Protein AF-A0A378W395-F1 (afdb_monomer_lite)

Structure (mmCIF, N/CA/C/O backbone):
data_AF-A0A378W395-F1
#
_entry.id   AF-A0A378W395-F1
#
loop_
_atom_site.group_PDB
_atom_site.id
_atom_site.type_symbol
_atom_site.label_atom_id
_atom_site.label_alt_id
_atom_site.label_comp_id
_atom_site.label_asym_id
_atom_site.label_entity_id
_atom_site.label_seq_id
_atom_site.pdbx_PDB_ins_code
_atom_site.Cartn_x
_atom_site.Cartn_y
_atom_site.Cartn_z
_atom_site.occupancy
_atom_site.B_iso_or_equiv
_atom_site.auth_seq_id
_atom_site.auth_comp_id
_atom_site.auth_asym_id
_atom_site.auth_atom_id
_atom_site.pdbx_PDB_model_num
ATOM 1 N N . MET A 1 1 ? -16.856 -12.934 0.258 1.00 87.00 1 MET A N 1
ATOM 2 C CA . MET A 1 1 ? -15.811 -11.964 0.646 1.00 87.00 1 MET A CA 1
ATOM 3 C C . MET A 1 1 ? -14.438 -12.359 0.104 1.00 87.00 1 MET A C 1
ATOM 5 O O . MET A 1 1 ? -13.916 -11.634 -0.730 1.00 87.00 1 MET A O 1
ATOM 9 N N . LEU A 1 2 ? -13.902 -13.532 0.468 1.00 92.75 2 LEU A N 1
ATOM 10 C CA . LEU A 1 2 ? -12.558 -13.990 0.067 1.00 92.75 2 LEU A CA 1
ATOM 11 C C . LEU A 1 2 ? -12.251 -13.873 -1.441 1.00 92.75 2 LEU A C 1
ATOM 13 O O . LEU A 1 2 ? -11.204 -13.360 -1.816 1.00 92.75 2 LEU A O 1
ATOM 17 N N . HIS A 1 3 ? -13.185 -14.265 -2.313 1.00 95.62 3 HIS A N 1
ATOM 18 C CA . HIS A 1 3 ? -12.990 -14.173 -3.765 1.00 95.62 3 HIS A CA 1
ATOM 19 C C . HIS A 1 3 ? -12.837 -12.727 -4.276 1.00 95.62 3 HIS A C 1
ATOM 21 O O . HIS A 1 3 ? -12.148 -12.498 -5.266 1.00 95.62 3 HIS A O 1
ATOM 27 N N . ARG A 1 4 ? -13.477 -11.739 -3.627 1.00 94.94 4 ARG A N 1
ATOM 28 C CA . ARG A 1 4 ? -13.360 -10.317 -4.005 1.00 94.94 4 ARG A CA 1
ATOM 29 C C . ARG A 1 4 ? -11.992 -9.783 -3.602 1.00 94.94 4 ARG A C 1
ATOM 31 O O . ARG A 1 4 ? -11.336 -9.149 -4.418 1.00 94.94 4 ARG A O 1
ATOM 38 N N . LEU A 1 5 ? -11.542 -10.129 -2.395 1.00 94.94 5 LEU A N 1
ATOM 39 C CA . LEU A 1 5 ? -10.203 -9.793 -1.918 1.00 94.94 5 LEU A CA 1
ATOM 40 C C . LEU A 1 5 ? -9.124 -10.385 -2.833 1.00 94.94 5 LEU A C 1
ATOM 42 O O . LEU A 1 5 ? -8.245 -9.666 -3.288 1.00 94.94 5 LEU A O 1
ATOM 46 N N . GLN A 1 6 ? -9.238 -11.667 -3.190 1.00 96.75 6 GLN A N 1
ATOM 47 C CA . GLN A 1 6 ? -8.305 -12.318 -4.115 1.00 96.75 6 GLN A CA 1
ATOM 48 C C . GLN A 1 6 ? -8.245 -11.626 -5.481 1.00 96.75 6 GLN A C 1
ATOM 50 O O . GLN A 1 6 ? -7.165 -11.521 -6.057 1.00 96.75 6 GLN A O 1
ATOM 55 N N . LYS A 1 7 ? -9.384 -11.154 -6.006 1.00 96.81 7 LYS A N 1
ATOM 56 C CA . LYS A 1 7 ? -9.415 -10.388 -7.260 1.00 96.81 7 LYS A CA 1
ATOM 57 C C . LYS A 1 7 ? -8.669 -9.061 -7.125 1.00 96.81 7 LYS A C 1
ATOM 59 O O . LYS A 1 7 ? -7.861 -8.763 -7.995 1.00 96.81 7 LYS A O 1
ATOM 64 N N . VAL A 1 8 ? -8.896 -8.313 -6.043 1.00 96.19 8 VAL A N 1
ATOM 65 C CA . VAL A 1 8 ? -8.196 -7.043 -5.778 1.00 96.19 8 VAL A CA 1
ATOM 66 C C . VAL A 1 8 ? -6.690 -7.264 -5.640 1.00 96.19 8 VAL A C 1
ATOM 68 O O . VAL A 1 8 ? -5.919 -6.604 -6.327 1.00 96.19 8 VAL A O 1
ATOM 71 N N . VAL A 1 9 ? -6.273 -8.251 -4.844 1.00 95.56 9 VAL A N 1
ATOM 72 C CA . VAL A 1 9 ? -4.851 -8.585 -4.657 1.00 95.56 9 VAL A CA 1
ATOM 73 C C . VAL A 1 9 ? -4.190 -8.972 -5.980 1.00 95.56 9 VAL A C 1
ATOM 75 O O . VAL A 1 9 ? -3.127 -8.454 -6.306 1.00 95.56 9 VAL A O 1
ATOM 78 N N . ARG A 1 10 ? -4.819 -9.846 -6.779 1.00 97.12 10 ARG A N 1
ATOM 79 C CA . ARG A 1 10 ? -4.271 -10.242 -8.089 1.00 97.12 10 ARG A CA 1
ATOM 80 C C . ARG A 1 10 ? -4.1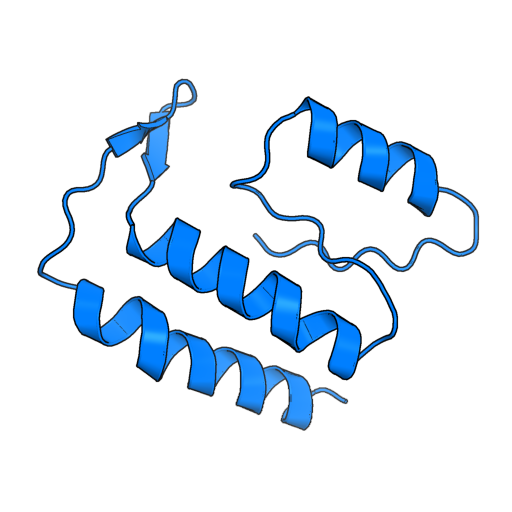83 -9.066 -9.053 1.00 97.12 10 ARG A C 1
ATOM 82 O O . ARG A 1 10 ? -3.195 -8.965 -9.769 1.00 97.12 10 ARG A O 1
ATOM 89 N N . HIS A 1 11 ? -5.197 -8.207 -9.069 1.00 97.19 11 HIS A N 1
ATOM 90 C CA . HIS A 1 11 ? -5.219 -7.036 -9.934 1.00 97.19 11 HIS A CA 1
ATOM 91 C C . HIS A 1 11 ? -4.076 -6.074 -9.596 1.00 97.19 11 HIS A C 1
ATOM 93 O O . HIS A 1 11 ? -3.274 -5.774 -10.471 1.00 97.19 11 HIS A O 1
ATOM 99 N N . ILE A 1 12 ? -3.939 -5.687 -8.326 1.00 96.38 12 ILE A N 1
ATOM 100 C CA . ILE A 1 12 ? -2.889 -4.760 -7.878 1.00 96.38 12 ILE A CA 1
ATOM 101 C C . ILE A 1 12 ? -1.496 -5.360 -8.088 1.00 96.38 12 ILE A C 1
ATOM 103 O O . ILE A 1 12 ? -0.588 -4.674 -8.547 1.00 96.38 12 ILE A O 1
ATOM 107 N N . ALA A 1 13 ? -1.318 -6.662 -7.844 1.00 94.31 13 ALA A N 1
ATOM 108 C CA . ALA A 1 13 ? -0.053 -7.322 -8.152 1.00 94.31 13 ALA A CA 1
ATOM 109 C C . ALA A 1 13 ? 0.296 -7.226 -9.648 1.00 94.31 13 ALA A C 1
ATOM 111 O O . ALA A 1 13 ? 1.445 -6.974 -10.003 1.00 94.31 13 ALA A O 1
ATOM 112 N N . GLN A 1 14 ? -0.690 -7.396 -10.532 1.00 96.19 14 GLN A N 1
ATOM 113 C CA . GLN A 1 14 ? -0.492 -7.307 -11.979 1.00 96.19 14 GLN A CA 1
ATOM 114 C C . GLN A 1 14 ? -0.223 -5.878 -12.465 1.00 96.19 14 GLN A C 1
ATOM 116 O O . GLN A 1 14 ? 0.580 -5.716 -13.381 1.00 96.19 14 GLN A O 1
ATOM 121 N N . THR A 1 15 ? -0.873 -4.862 -11.891 1.00 95.12 15 THR A N 1
ATOM 122 C CA . THR A 1 15 ? -0.763 -3.471 -12.367 1.00 95.12 15 THR A CA 1
ATOM 123 C C . THR A 1 15 ? 0.363 -2.691 -11.703 1.00 95.12 15 THR A C 1
ATOM 125 O O . THR A 1 15 ? 1.010 -1.890 -12.371 1.00 95.12 15 THR A O 1
ATOM 128 N N . GLU A 1 16 ? 0.643 -2.943 -10.423 1.00 93.75 16 GLU A N 1
ATOM 129 C CA . GLU A 1 16 ? 1.611 -2.150 -9.659 1.00 93.75 16 GLU A CA 1
ATOM 130 C C . GLU A 1 16 ? 2.953 -2.854 -9.490 1.00 93.75 16 GLU A C 1
ATOM 132 O O . GLU A 1 16 ? 3.999 -2.232 -9.689 1.00 93.75 16 GLU A O 1
ATOM 137 N N . ILE A 1 17 ? 2.929 -4.156 -9.182 1.00 90.38 17 ILE A N 1
ATOM 138 C CA . ILE A 1 17 ? 4.136 -4.918 -8.832 1.00 90.38 17 ILE A CA 1
ATOM 139 C C . ILE A 1 17 ? 4.832 -5.453 -10.084 1.00 90.38 17 ILE A C 1
ATOM 141 O O . ILE A 1 17 ? 6.020 -5.203 -10.283 1.00 90.38 17 ILE A O 1
ATOM 145 N N . MET A 1 18 ? 4.115 -6.173 -10.956 1.00 92.38 18 MET A N 1
ATOM 146 C CA . MET A 1 18 ? 4.729 -6.836 -12.118 1.00 92.38 18 MET A CA 1
ATOM 147 C C . MET A 1 18 ? 5.506 -5.884 -13.048 1.00 92.38 18 MET A C 1
ATOM 149 O O . MET A 1 18 ? 6.616 -6.249 -13.437 1.00 92.38 18 MET A O 1
ATOM 153 N N . PRO A 1 19 ? 5.028 -4.663 -13.372 1.00 90.19 19 PRO A N 1
ATOM 154 C CA . PRO A 1 19 ? 5.786 -3.741 -14.228 1.00 90.19 19 PRO A CA 1
ATOM 155 C C . PRO A 1 19 ? 7.108 -3.264 -13.609 1.00 90.19 19 PRO A C 1
ATOM 157 O O . PRO A 1 19 ? 8.020 -2.843 -14.323 1.00 90.19 19 PRO A O 1
ATOM 160 N N . ARG A 1 20 ? 7.212 -3.333 -12.279 1.00 89.31 20 ARG A N 1
ATOM 161 C CA . ARG A 1 20 ? 8.323 -2.814 -11.471 1.00 89.31 20 ARG A CA 1
ATOM 162 C C . ARG A 1 20 ? 9.263 -3.903 -10.954 1.00 89.31 20 ARG A C 1
ATOM 164 O O . ARG A 1 20 ? 10.360 -3.594 -10.498 1.00 89.31 20 ARG A O 1
ATOM 171 N N . PHE A 1 21 ? 8.879 -5.173 -11.101 1.00 81.00 21 PHE A N 1
ATOM 172 C CA . PHE A 1 21 ? 9.540 -6.328 -10.487 1.00 81.00 21 PHE A CA 1
ATOM 173 C C . PHE A 1 21 ? 11.047 -6.443 -10.777 1.00 81.00 21 PHE A C 1
ATOM 175 O O . PHE A 1 21 ? 11.794 -6.902 -9.920 1.00 81.00 21 PHE A O 1
ATOM 182 N N . LEU A 1 22 ? 11.510 -6.012 -11.957 1.00 78.75 22 LEU A N 1
ATOM 183 C CA . LEU A 1 22 ? 12.930 -6.077 -12.343 1.00 78.75 22 LEU A CA 1
ATOM 184 C C . LEU A 1 22 ? 13.612 -4.710 -12.487 1.00 78.75 22 LEU A C 1
ATOM 186 O O . LEU A 1 22 ? 14.819 -4.661 -12.708 1.00 78.75 22 LEU A O 1
ATOM 190 N N . ASN A 1 23 ? 12.864 -3.609 -12.388 1.00 73.88 23 ASN A N 1
ATOM 191 C CA . ASN A 1 23 ? 13.327 -2.297 -12.854 1.00 73.88 23 ASN A CA 1
ATOM 192 C C . ASN A 1 23 ? 13.392 -1.231 -11.759 1.00 73.88 23 ASN A C 1
ATOM 194 O O . ASN A 1 23 ? 13.832 -0.113 -12.026 1.00 73.88 23 ASN A O 1
ATOM 198 N N . THR A 1 24 ? 12.955 -1.542 -10.540 1.00 71.38 24 THR A N 1
ATOM 199 C CA . THR A 1 24 ? 12.837 -0.533 -9.492 1.00 71.38 24 THR A CA 1
ATOM 200 C C . THR A 1 24 ? 14.032 -0.560 -8.538 1.00 71.38 24 THR A C 1
ATOM 202 O O . THR A 1 24 ? 14.314 -1.596 -7.932 1.00 71.38 24 THR A O 1
ATOM 205 N N . PRO A 1 25 ? 14.721 0.580 -8.338 1.00 69.06 25 PRO A N 1
ATOM 206 C CA . PRO A 1 25 ? 15.725 0.697 -7.295 1.00 69.06 25 PRO A CA 1
ATOM 207 C C . PRO A 1 25 ? 15.056 0.571 -5.924 1.00 69.06 25 PRO A C 1
ATOM 209 O O . PRO A 1 25 ? 14.132 1.307 -5.581 1.00 69.06 25 PRO A O 1
ATOM 212 N N . SER A 1 26 ? 15.540 -0.370 -5.127 1.00 74.75 26 SER A N 1
ATOM 213 C CA . SER A 1 26 ? 15.089 -0.588 -3.758 1.00 74.75 26 SER A CA 1
ATOM 214 C C . SER A 1 26 ? 15.963 0.204 -2.782 1.00 74.75 26 SER A C 1
ATOM 216 O O . SER A 1 26 ? 17.193 0.120 -2.835 1.00 74.75 26 SER A O 1
ATOM 218 N N . ARG A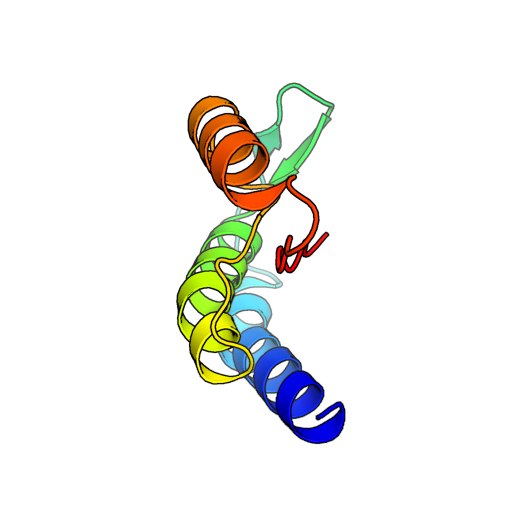 1 27 ? 15.347 0.949 -1.869 1.00 72.69 27 ARG A N 1
ATOM 219 C CA . ARG A 1 27 ? 16.005 1.663 -0.771 1.00 72.69 27 ARG A CA 1
ATOM 220 C C . ARG A 1 27 ? 15.917 0.829 0.507 1.00 72.69 27 ARG A C 1
ATOM 222 O O . ARG A 1 27 ? 14.913 0.175 0.750 1.00 72.69 27 ARG A O 1
ATOM 229 N N . ARG A 1 28 ? 16.949 0.878 1.352 1.00 76.06 28 ARG A N 1
ATOM 230 C CA . ARG A 1 28 ? 16.850 0.363 2.725 1.00 76.06 28 ARG A CA 1
ATOM 231 C C . ARG A 1 28 ? 16.167 1.380 3.629 1.00 76.06 28 ARG A C 1
ATOM 233 O O . ARG A 1 28 ? 16.588 2.539 3.650 1.00 76.06 28 ARG A O 1
ATOM 240 N N . LYS A 1 29 ? 15.158 0.939 4.375 1.00 77.12 29 LYS A N 1
ATOM 241 C CA . LYS A 1 29 ? 14.594 1.694 5.497 1.00 77.12 29 LYS A CA 1
ATOM 242 C C . LYS A 1 29 ? 15.583 1.705 6.670 1.00 77.12 29 LYS A C 1
ATOM 244 O O . LYS A 1 29 ? 16.559 0.951 6.692 1.00 77.12 29 LYS A O 1
ATOM 249 N N . GLU A 1 30 ? 15.322 2.563 7.653 1.00 72.88 30 GLU A N 1
ATOM 250 C CA . GLU A 1 30 ? 16.150 2.705 8.862 1.00 72.88 30 GLU A CA 1
ATOM 251 C C . GLU A 1 30 ? 16.214 1.419 9.702 1.00 72.88 30 GLU A C 1
ATOM 253 O O . GLU A 1 30 ? 17.203 1.179 10.389 1.00 72.88 30 GLU A O 1
ATOM 258 N N . ASP A 1 31 ? 15.195 0.563 9.604 1.00 72.50 31 ASP A N 1
ATOM 259 C CA . ASP A 1 31 ? 15.122 -0.741 10.275 1.00 72.50 31 ASP A CA 1
ATOM 260 C C . ASP A 1 31 ? 15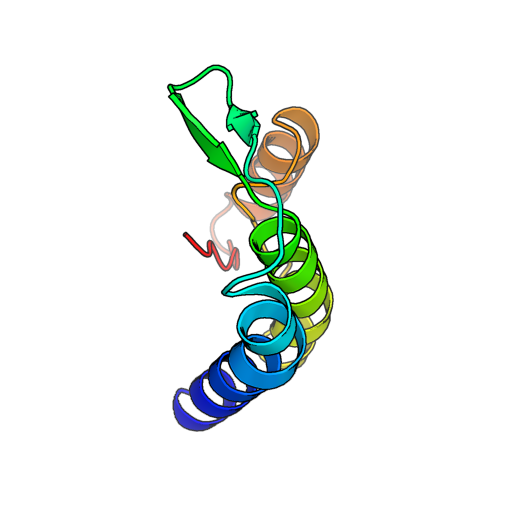.807 -1.886 9.498 1.00 72.50 31 ASP A C 1
ATOM 262 O O . ASP A 1 31 ? 15.848 -3.023 9.968 1.00 72.50 31 ASP A O 1
ATOM 266 N N . GLY A 1 32 ? 16.373 -1.595 8.321 1.00 73.25 32 GLY A N 1
ATOM 267 C CA . GLY A 1 32 ? 17.060 -2.561 7.464 1.00 73.25 32 GLY A CA 1
ATOM 268 C C . GLY A 1 32 ? 16.165 -3.316 6.476 1.00 73.25 32 GLY A C 1
ATOM 269 O O . GLY A 1 32 ? 16.706 -4.063 5.653 1.00 73.25 32 GLY A O 1
ATOM 270 N N . SER A 1 33 ? 14.844 -3.109 6.504 1.00 77.31 33 SER A N 1
ATOM 271 C CA . SER A 1 33 ? 13.921 -3.638 5.493 1.00 77.31 33 SER A CA 1
ATOM 272 C C . SER A 1 33 ? 14.109 -2.949 4.133 1.00 77.31 33 SER A C 1
ATOM 274 O O . SER A 1 33 ? 14.670 -1.852 4.033 1.00 77.31 33 SER A O 1
ATOM 276 N N . MET A 1 34 ? 13.692 -3.622 3.058 1.00 82.38 34 MET A N 1
ATOM 277 C CA . MET A 1 34 ? 13.772 -3.093 1.695 1.00 82.38 34 MET A CA 1
ATOM 278 C C . MET A 1 34 ? 12.441 -2.453 1.319 1.00 82.38 34 MET A C 1
ATOM 280 O O . MET A 1 34 ? 11.398 -3.072 1.474 1.00 82.38 34 MET A O 1
ATOM 284 N N . LEU A 1 35 ? 12.509 -1.240 0.785 1.00 83.44 35 LEU A N 1
ATOM 285 C CA . LEU A 1 35 ? 11.384 -0.490 0.255 1.00 83.44 35 LEU A CA 1
ATOM 286 C C . LEU A 1 35 ? 11.650 -0.159 -1.205 1.00 83.44 35 LEU A C 1
ATOM 288 O O . LEU A 1 35 ? 12.640 0.500 -1.534 1.00 83.44 35 LEU A O 1
ATOM 292 N N . SER A 1 36 ? 10.768 -0.593 -2.087 1.00 88.62 36 SER A N 1
ATOM 293 C CA . SER A 1 36 ? 10.786 -0.248 -3.500 1.00 88.62 36 SER A CA 1
ATOM 294 C C . SER A 1 36 ? 9.610 0.664 -3.855 1.00 88.62 36 SER A C 1
ATOM 296 O O . SER A 1 36 ? 8.608 0.748 -3.147 1.00 88.62 36 SER A O 1
ATOM 298 N N . GLU A 1 37 ? 9.706 1.339 -4.998 1.00 87.88 37 GLU A N 1
ATOM 299 C CA . GLU A 1 37 ? 8.568 2.051 -5.597 1.00 87.88 37 GLU A CA 1
ATOM 300 C C . GLU A 1 37 ? 7.353 1.127 -5.805 1.00 87.88 37 GLU A C 1
ATOM 302 O O . GLU A 1 37 ? 6.216 1.584 -5.717 1.00 87.88 37 GLU A O 1
ATOM 307 N N . ALA A 1 38 ? 7.579 -0.172 -6.046 1.00 90.06 38 ALA A N 1
ATOM 308 C CA . ALA A 1 38 ? 6.503 -1.143 -6.215 1.00 90.06 38 ALA A CA 1
ATOM 309 C C . ALA A 1 38 ? 5.673 -1.305 -4.934 1.00 90.06 38 ALA A C 1
ATOM 311 O O . ALA A 1 38 ? 4.450 -1.399 -5.021 1.00 90.06 38 ALA A O 1
ATOM 312 N N . ASP A 1 39 ? 6.315 -1.275 -3.763 1.00 89.38 39 ASP A N 1
ATOM 313 C CA . ASP A 1 39 ? 5.635 -1.418 -2.471 1.00 89.38 39 ASP A CA 1
ATOM 314 C C . ASP A 1 39 ? 4.790 -0.174 -2.163 1.00 89.38 39 ASP A C 1
ATOM 316 O O . ASP A 1 39 ? 3.614 -0.289 -1.816 1.00 89.38 39 ASP A O 1
ATOM 320 N N . ILE A 1 40 ? 5.339 1.026 -2.403 1.00 90.31 40 ILE A N 1
ATOM 321 C CA . ILE A 1 40 ? 4.606 2.298 -2.254 1.00 90.31 40 ILE A CA 1
ATOM 322 C C . ILE A 1 40 ? 3.398 2.343 -3.204 1.00 90.31 40 ILE A C 1
ATOM 324 O O . ILE A 1 40 ? 2.289 2.706 -2.792 1.00 90.31 40 ILE A O 1
ATOM 328 N N . ALA A 1 41 ? 3.586 1.961 -4.471 1.00 92.50 41 ALA A N 1
ATOM 329 C CA . ALA A 1 41 ? 2.519 1.944 -5.471 1.00 92.50 41 ALA A CA 1
ATOM 330 C C . ALA A 1 41 ? 1.417 0.936 -5.105 1.00 92.50 41 ALA A C 1
ATOM 332 O O . ALA A 1 41 ? 0.231 1.278 -5.122 1.00 92.50 41 ALA A O 1
ATOM 333 N N . ALA A 1 42 ? 1.800 -0.276 -4.695 1.00 93.75 42 ALA A N 1
ATOM 334 C CA . ALA A 1 42 ? 0.864 -1.304 -4.259 1.00 93.75 42 ALA A CA 1
ATOM 335 C C . ALA A 1 42 ? 0.078 -0.866 -3.016 1.00 93.75 42 ALA A C 1
ATOM 337 O O . ALA A 1 42 ? -1.149 -0.972 -3.008 1.00 93.75 42 ALA A O 1
ATOM 338 N N . GLN A 1 43 ? 0.746 -0.321 -1.994 1.00 94.00 43 GLN A N 1
ATOM 339 C CA . GLN A 1 43 ? 0.081 0.194 -0.796 1.00 94.00 43 GLN A CA 1
ATOM 340 C C . GLN A 1 43 ? -0.919 1.306 -1.136 1.00 94.00 43 GLN A C 1
ATOM 342 O O . GLN A 1 43 ? -2.046 1.286 -0.640 1.00 94.00 43 GLN A O 1
ATOM 347 N N . THR A 1 44 ? -0.548 2.241 -2.012 1.00 94.00 44 THR A N 1
ATOM 348 C CA . THR A 1 44 ? -1.451 3.312 -2.467 1.00 94.00 44 THR A CA 1
ATOM 349 C C . THR A 1 44 ? -2.693 2.732 -3.149 1.00 94.00 44 THR A C 1
ATOM 351 O O . THR A 1 44 ? -3.820 3.137 -2.851 1.00 94.00 44 THR A O 1
ATOM 354 N N . ALA A 1 45 ? -2.515 1.738 -4.023 1.00 95.75 45 ALA A N 1
ATOM 355 C CA . ALA A 1 45 ? -3.626 1.069 -4.692 1.00 95.75 45 ALA A CA 1
ATOM 356 C C . ALA A 1 45 ? -4.524 0.296 -3.707 1.00 95.75 45 ALA A C 1
ATOM 358 O O . ALA A 1 45 ? -5.752 0.342 -3.819 1.00 95.75 45 ALA A O 1
ATOM 359 N N . PHE A 1 46 ? -3.945 -0.373 -2.706 1.00 95.38 46 PHE A N 1
ATOM 360 C CA . PHE A 1 46 ? -4.714 -1.059 -1.667 1.00 95.38 46 PHE A CA 1
ATOM 361 C C . PHE A 1 46 ? -5.498 -0.087 -0.785 1.00 95.38 46 PHE A C 1
ATOM 363 O O . PHE A 1 46 ? -6.666 -0.357 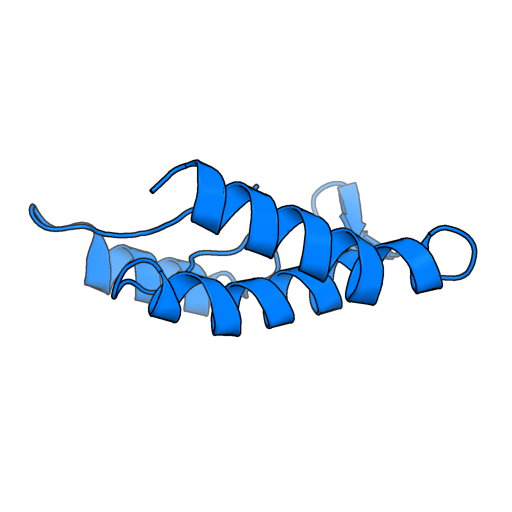-0.497 1.00 95.38 46 PHE A O 1
ATOM 370 N N . ALA A 1 47 ? -4.909 1.054 -0.422 1.00 93.25 47 ALA A N 1
ATOM 371 C CA . ALA A 1 47 ? -5.573 2.084 0.370 1.00 93.25 47 ALA A CA 1
ATOM 372 C C . ALA A 1 47 ? -6.823 2.643 -0.333 1.00 93.25 47 ALA A C 1
ATOM 374 O O . ALA A 1 47 ? -7.801 2.972 0.332 1.00 93.25 47 ALA A O 1
ATOM 375 N N . ALA A 1 48 ? -6.832 2.683 -1.670 1.00 93.94 48 ALA A N 1
ATOM 376 C CA . ALA A 1 48 ? -8.009 3.057 -2.454 1.00 93.94 48 ALA A CA 1
ATOM 377 C C . ALA A 1 48 ? -9.017 1.903 -2.631 1.00 93.94 48 ALA A C 1
ATOM 379 O O . ALA A 1 48 ? -10.228 2.126 -2.627 1.00 93.94 48 ALA A O 1
ATOM 380 N N . ALA A 1 49 ? -8.543 0.665 -2.808 1.00 94.62 49 ALA A N 1
ATOM 381 C CA . ALA A 1 49 ? -9.392 -0.466 -3.186 1.00 94.62 49 ALA A CA 1
ATOM 382 C C . ALA A 1 49 ? -10.048 -1.192 -2.000 1.00 94.62 49 ALA A C 1
ATOM 384 O O . ALA A 1 49 ? -11.191 -1.645 -2.115 1.00 94.62 49 ALA A O 1
ATOM 385 N N . LEU A 1 50 ? -9.348 -1.345 -0.872 1.00 93.06 50 LEU A N 1
ATOM 386 C CA . LEU A 1 50 ? -9.860 -2.093 0.281 1.00 93.06 50 LEU A CA 1
ATOM 387 C C . LEU A 1 50 ? -11.091 -1.459 0.945 1.00 93.06 50 LEU A C 1
ATOM 389 O O . LEU A 1 50 ? -12.013 -2.226 1.238 1.00 93.06 50 LEU A O 1
ATOM 393 N N . PRO A 1 51 ? -11.184 -0.121 1.112 1.00 91.88 51 PRO A N 1
ATOM 394 C CA . PRO A 1 51 ? -12.382 0.511 1.670 1.00 91.88 51 PRO A CA 1
ATOM 395 C C . PRO A 1 51 ? -13.659 0.221 0.862 1.00 91.88 51 PRO A C 1
ATOM 397 O O . PRO A 1 51 ? -14.759 0.168 1.403 1.00 91.88 51 PRO A O 1
ATOM 400 N N . LEU A 1 52 ? -13.524 -0.046 -0.444 1.00 92.25 52 LEU A N 1
ATOM 401 C CA . LEU A 1 52 ? -14.642 -0.430 -1.318 1.00 92.25 52 LEU A CA 1
ATOM 402 C C . LEU A 1 52 ? -15.101 -1.887 -1.108 1.00 92.25 52 LEU A C 1
ATOM 404 O O . LEU A 1 52 ? -16.183 -2.282 -1.559 1.00 92.25 52 LEU A O 1
ATOM 408 N N . LEU A 1 53 ? -14.269 -2.726 -0.482 1.00 91.69 53 LEU A N 1
ATOM 409 C CA . LEU A 1 53 ? -14.624 -4.096 -0.103 1.00 91.69 53 LEU A CA 1
ATOM 410 C C . LEU A 1 53 ? -15.244 -4.156 1.291 1.00 91.69 53 LEU A C 1
ATOM 412 O O . LEU A 1 53 ? -16.223 -4.882 1.482 1.00 91.69 53 LEU A O 1
ATOM 416 N N . ILE A 1 54 ? -14.651 -3.437 2.240 1.00 90.06 54 ILE A N 1
ATOM 417 C CA . ILE A 1 54 ? -15.078 -3.322 3.633 1.00 90.06 54 ILE A CA 1
ATOM 418 C C . ILE A 1 54 ? -14.870 -1.862 4.018 1.00 90.06 54 ILE A C 1
ATOM 420 O O . ILE A 1 54 ? -13.748 -1.385 3.901 1.00 90.06 54 ILE A O 1
ATOM 424 N N . ASP A 1 55 ? -15.929 -1.188 4.469 1.00 88.44 55 ASP A N 1
ATOM 425 C CA . ASP A 1 55 ? -15.924 0.243 4.804 1.00 88.44 55 ASP A CA 1
ATOM 426 C C . ASP A 1 55 ? -15.087 0.518 6.063 1.00 88.44 55 ASP A C 1
ATOM 428 O O . ASP A 1 55 ? -15.566 0.517 7.197 1.00 88.44 55 ASP A O 1
ATOM 432 N N . CYS A 1 56 ? -13.781 0.593 5.842 1.00 85.88 56 CYS A N 1
ATOM 433 C CA . CYS A 1 56 ? -12.734 0.512 6.839 1.00 85.88 56 CYS A CA 1
ATOM 434 C C . CYS A 1 56 ? -11.459 1.102 6.228 1.00 85.88 56 CYS A C 1
ATOM 436 O O . CYS A 1 56 ? -11.099 0.719 5.109 1.00 85.88 56 CYS A O 1
ATOM 438 N N . PRO A 1 57 ? -10.725 1.976 6.935 1.00 85.50 57 PRO A N 1
ATOM 439 C CA . PRO A 1 57 ? -9.430 2.430 6.452 1.00 85.50 57 PRO A CA 1
ATOM 440 C C . PRO A 1 57 ? -8.412 1.283 6.440 1.00 85.50 57 PRO A C 1
ATOM 442 O O . PRO A 1 57 ? -8.459 0.355 7.254 1.00 85.50 57 PRO A O 1
ATOM 445 N N . MET A 1 58 ? -7.463 1.363 5.514 1.00 89.38 58 MET A N 1
ATOM 446 C CA . MET A 1 58 ? -6.302 0.481 5.498 1.00 89.38 58 MET A CA 1
ATOM 447 C C . MET A 1 58 ? -5.207 1.063 6.396 1.00 89.38 58 MET A C 1
ATOM 449 O O . MET A 1 58 ? -4.888 2.246 6.295 1.00 89.38 58 MET A O 1
ATOM 453 N N . LEU A 1 59 ? -4.591 0.214 7.215 1.00 89.88 59 LEU A N 1
ATOM 454 C CA . LEU A 1 59 ? -3.352 0.523 7.924 1.00 89.88 59 LEU A CA 1
ATOM 455 C C . LEU A 1 59 ? -2.187 -0.159 7.191 1.00 89.88 59 LEU A C 1
ATOM 457 O O . LEU A 1 59 ? -2.151 -1.389 7.109 1.00 89.88 59 LEU A O 1
ATOM 461 N N . GLY A 1 60 ? -1.261 0.630 6.644 1.00 89.69 60 GLY A N 1
ATOM 462 C CA . GLY A 1 60 ? -0.133 0.138 5.844 1.00 89.69 60 GLY A CA 1
ATOM 463 C C . GLY A 1 60 ? 1.234 0.352 6.491 1.00 89.69 60 GLY A C 1
ATOM 464 O O . GLY A 1 60 ? 1.433 1.313 7.238 1.00 89.69 60 GLY A O 1
ATOM 465 N N . GLU A 1 61 ? 2.187 -0.524 6.167 1.00 86.56 61 GLU A N 1
ATOM 466 C CA . GLU A 1 61 ? 3.577 -0.443 6.637 1.00 86.56 61 GLU A CA 1
ATOM 467 C C . GLU A 1 61 ? 4.304 0.802 6.106 1.00 86.56 61 GLU A C 1
ATOM 469 O O . GLU A 1 61 ? 5.060 1.427 6.847 1.00 86.56 61 GLU A O 1
ATOM 474 N N . GLU A 1 62 ? 4.025 1.223 4.868 1.00 88.94 62 GLU A N 1
ATOM 475 C CA . GLU A 1 62 ? 4.699 2.357 4.209 1.00 88.94 62 GLU A CA 1
ATOM 476 C C . GLU A 1 62 ? 4.099 3.725 4.566 1.00 88.94 62 GLU A C 1
ATOM 478 O O . GLU A 1 62 ? 4.308 4.713 3.865 1.00 88.94 62 GLU A O 1
ATOM 483 N N . MET A 1 63 ? 3.287 3.786 5.624 1.00 88.75 63 MET A N 1
ATOM 484 C CA . MET A 1 63 ? 2.761 5.039 6.173 1.00 88.75 63 MET A CA 1
ATOM 485 C C . MET A 1 63 ? 3.748 5.630 7.183 1.00 88.75 63 MET A C 1
ATOM 487 O O . MET A 1 63 ? 4.523 4.908 7.814 1.00 88.75 63 MET A O 1
ATOM 491 N N . SER A 1 64 ? 3.695 6.944 7.396 1.00 88.56 64 SER A N 1
ATOM 492 C CA . SER A 1 64 ? 4.444 7.549 8.499 1.00 88.56 64 SER A CA 1
ATOM 493 C C . SER A 1 64 ? 3.946 7.012 9.846 1.00 88.56 64 SER A C 1
ATOM 495 O O . SER A 1 64 ? 2.778 6.645 10.001 1.00 88.56 64 SER A O 1
ATOM 497 N N . ARG A 1 65 ? 4.812 7.012 10.868 1.00 87.31 65 ARG A N 1
ATOM 498 C CA . ARG A 1 65 ? 4.393 6.609 12.222 1.00 87.31 65 ARG A CA 1
ATOM 499 C C . ARG A 1 65 ? 3.230 7.451 12.738 1.00 87.31 65 ARG A C 1
ATOM 501 O O . ARG A 1 65 ? 2.374 6.930 13.437 1.00 87.31 65 ARG A O 1
ATOM 508 N N . GLN A 1 66 ? 3.208 8.739 12.406 1.00 88.50 66 GLN A N 1
ATOM 509 C CA . GLN A 1 66 ? 2.153 9.661 12.808 1.00 88.50 66 GLN A CA 1
ATOM 510 C C . GLN A 1 66 ? 0.801 9.234 12.228 1.00 88.50 66 GLN A C 1
ATOM 512 O O . GLN A 1 66 ? -0.182 9.174 12.962 1.00 88.50 66 GLN A O 1
ATOM 517 N N . GLU A 1 67 ? 0.756 8.886 10.941 1.00 88.06 67 GLU A N 1
ATOM 518 C CA . GLU A 1 67 ? -0.464 8.399 10.291 1.00 88.06 67 GLU A CA 1
ATOM 519 C C . GLU A 1 67 ? -0.901 7.038 10.842 1.00 88.06 67 GLU A C 1
ATOM 521 O O . GLU A 1 67 ? -2.089 6.838 11.099 1.00 88.06 67 GLU A O 1
ATOM 526 N N . GLN A 1 68 ? 0.046 6.121 11.081 1.00 89.12 68 GLN A N 1
ATOM 527 C CA . GLN A 1 68 ? -0.256 4.825 11.694 1.00 89.12 68 GLN A CA 1
ATOM 528 C C . GLN A 1 68 ? -0.844 4.989 13.097 1.00 89.12 68 GLN A C 1
ATOM 530 O O . GLN A 1 68 ? -1.863 4.370 13.394 1.00 89.12 68 GLN A O 1
ATOM 535 N N . SER A 1 69 ? -0.247 5.833 13.945 1.00 87.25 69 SER A N 1
ATOM 536 C CA . SER A 1 69 ? -0.755 6.105 15.293 1.00 87.25 69 SER A CA 1
ATOM 537 C C . SER A 1 69 ? -2.135 6.754 15.261 1.00 87.25 69 SER A C 1
ATOM 539 O O . SER A 1 69 ? -3.012 6.321 15.999 1.00 87.25 69 SER A O 1
ATOM 541 N N . ALA A 1 70 ? -2.361 7.734 14.380 1.00 88.12 70 ALA A N 1
ATOM 542 C CA . ALA A 1 70 ? -3.661 8.389 14.252 1.00 88.12 70 ALA A CA 1
ATOM 543 C C . ALA A 1 70 ? -4.763 7.400 13.838 1.00 88.12 70 ALA A C 1
ATOM 545 O O . ALA A 1 70 ? -5.825 7.363 14.459 1.00 88.12 70 ALA A O 1
ATOM 546 N N . LEU A 1 71 ? -4.499 6.552 12.835 1.00 87.75 71 LEU A N 1
ATOM 547 C CA . LEU A 1 71 ? -5.426 5.489 12.436 1.00 87.75 71 LEU A CA 1
ATOM 548 C C . LEU A 1 71 ? -5.619 4.460 13.552 1.00 87.75 71 LEU A C 1
ATOM 550 O O . LEU A 1 71 ? -6.739 4.022 13.804 1.00 87.75 71 LEU A O 1
ATOM 554 N N . TRP A 1 72 ? -4.551 4.078 14.246 1.00 85.56 72 TRP A N 1
ATOM 555 C CA . TRP A 1 72 ? -4.643 3.125 15.343 1.00 85.56 72 TRP A CA 1
ATOM 556 C C . TRP A 1 72 ? -5.496 3.669 16.489 1.00 85.56 72 TRP A C 1
ATOM 558 O O . TRP A 1 72 ? -6.422 3.001 16.933 1.00 85.56 72 TRP A O 1
ATOM 568 N N . GLU A 1 73 ? -5.255 4.892 16.951 1.00 86.19 73 GLU A N 1
ATOM 569 C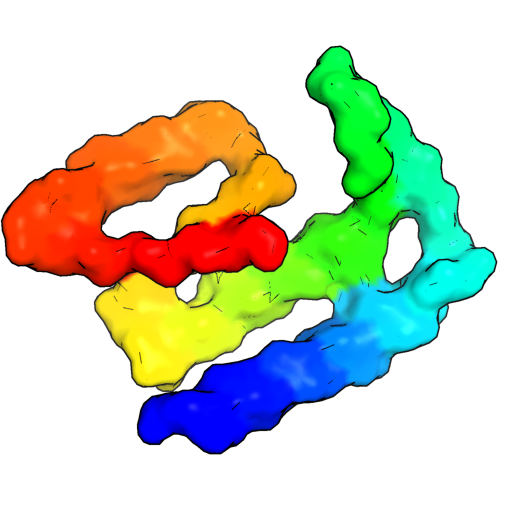 CA . GLU A 1 73 ? -6.042 5.532 18.011 1.00 86.19 73 GLU A CA 1
ATOM 570 C C . GLU A 1 73 ? -7.510 5.699 17.608 1.00 86.19 73 GLU A C 1
ATOM 572 O O . GLU A 1 73 ? -8.406 5.404 18.398 1.00 86.19 73 GLU A O 1
ATOM 577 N N . GLN A 1 74 ? -7.769 6.095 16.361 1.00 83.50 74 GLN A N 1
ATOM 578 C CA . GLN A 1 74 ? -9.125 6.313 15.862 1.00 83.50 74 GLN A CA 1
ATOM 579 C C . GLN A 1 74 ? -9.934 5.010 15.730 1.00 83.50 74 GLN A C 1
ATOM 581 O O . GLN A 1 74 ? -11.155 5.034 15.899 1.00 83.50 74 GLN A O 1
ATOM 586 N N . TYR A 1 75 ? -9.277 3.877 15.457 1.00 77.81 75 TYR A N 1
ATOM 587 C CA . TYR A 1 75 ? -9.938 2.603 15.151 1.00 77.81 75 TYR A CA 1
ATOM 588 C C . TYR A 1 75 ? -9.580 1.452 16.113 1.00 77.81 75 TYR A C 1
ATOM 590 O O . TYR A 1 75 ? -9.954 0.318 15.849 1.00 77.81 75 TYR A O 1
ATOM 598 N N . SER A 1 76 ? -8.914 1.689 17.247 1.00 68.50 76 SER A N 1
ATOM 599 C CA . SER A 1 76 ? -8.556 0.639 18.234 1.00 68.50 76 SER A CA 1
ATOM 600 C C . SER A 1 76 ? -9.639 0.329 19.284 1.00 68.50 76 SER A C 1
ATOM 602 O O . SER A 1 76 ? -9.444 -0.552 20.120 1.00 68.50 76 SER A O 1
ATOM 604 N N . GLY A 1 77 ? -10.795 1.004 19.246 1.00 60.91 77 GLY A N 1
ATOM 605 C CA . GLY A 1 77 ? -11.950 0.694 20.107 1.00 60.91 77 GLY A CA 1
ATOM 606 C C . GLY A 1 77 ? -12.696 -0.593 19.707 1.00 60.91 77 GLY A C 1
ATOM 607 O O . GLY A 1 77 ? -12.421 -1.172 18.661 1.00 60.91 77 GLY A O 1
ATOM 608 N N . GLU A 1 78 ? -13.699 -1.023 20.492 1.00 48.25 78 GLU A N 1
ATOM 609 C CA . GLU A 1 78 ? -14.479 -2.284 20.338 1.00 48.25 78 GLU A CA 1
ATOM 610 C C . GLU A 1 78 ? -15.150 -2.523 18.957 1.00 48.25 78 GLU A C 1
ATOM 612 O O . GLU A 1 78 ? -15.764 -3.565 18.731 1.00 48.25 78 GLU A O 1
ATOM 617 N N . LYS A 1 79 ? -15.020 -1.593 18.002 1.00 49.66 79 LYS A N 1
ATOM 618 C CA . LYS A 1 79 ? -15.466 -1.718 16.603 1.00 49.66 79 LYS A CA 1
ATOM 619 C C . LYS A 1 79 ? -14.340 -1.578 15.572 1.00 49.66 79 LYS A C 1
ATOM 621 O O . LYS A 1 79 ? -14.614 -1.230 14.426 1.00 49.66 79 LYS A O 1
ATOM 626 N N . GLY A 1 80 ? -13.094 -1.827 15.965 1.00 49.56 80 GLY A N 1
ATOM 627 C CA . GLY A 1 80 ? -11.916 -1.634 15.130 1.00 49.56 80 GLY A CA 1
ATOM 628 C C . GLY A 1 80 ? -11.891 -2.485 13.869 1.00 49.56 80 GLY A C 1
ATOM 629 O O . GLY A 1 80 ? -11.357 -3.590 13.847 1.00 49.56 80 GLY A O 1
ATOM 630 N N . CYS A 1 81 ? -12.460 -1.949 12.795 1.00 50.91 81 CYS A N 1
ATOM 631 C CA . CYS A 1 81 ? -12.168 -2.379 11.444 1.00 50.91 81 CYS A CA 1
ATOM 632 C C . CYS A 1 81 ? -10.878 -1.647 11.065 1.00 50.91 81 CYS A C 1
ATOM 634 O O . CYS A 1 81 ? -10.899 -0.459 10.759 1.00 50.91 81 CYS A O 1
ATOM 636 N N . GLY A 1 82 ? -9.748 -2.338 11.178 1.00 53.62 82 GLY A N 1
ATOM 637 C CA . GLY A 1 82 ? -8.478 -1.920 10.602 1.00 53.62 82 GLY A CA 1
ATOM 638 C C . GLY A 1 82 ? -7.934 -3.092 9.803 1.00 53.62 82 GLY A C 1
ATOM 639 O O . GLY A 1 82 ? -7.544 -4.109 10.376 1.00 53.62 82 GLY A O 1
ATOM 640 N N . LEU A 1 83 ? -7.942 -2.989 8.476 1.00 54.84 83 LEU A N 1
ATOM 641 C CA . LEU A 1 83 ? -7.260 -3.960 7.626 1.00 54.84 83 LEU A CA 1
ATOM 642 C C . LEU A 1 83 ? -5.772 -3.613 7.646 1.00 54.8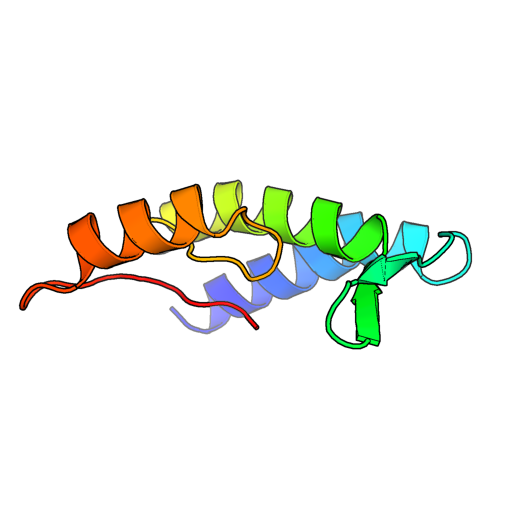4 83 LEU A C 1
ATOM 644 O O . LEU A 1 83 ? -5.343 -2.668 6.987 1.00 54.84 83 LEU A O 1
ATOM 648 N N . SER A 1 84 ? -5.000 -4.360 8.435 1.00 56.56 84 SER A N 1
ATOM 649 C CA . SER A 1 84 ? -3.541 -4.312 8.379 1.00 56.56 84 SER A CA 1
ATOM 650 C C . SER A 1 84 ? -3.066 -5.218 7.248 1.00 56.56 84 SER A C 1
ATOM 652 O O . SER A 1 84 ? -3.336 -6.421 7.261 1.00 56.56 84 SER A O 1
ATOM 654 N N . ILE A 1 85 ? -2.383 -4.636 6.265 1.00 57.59 85 ILE A N 1
ATOM 655 C CA . ILE A 1 85 ? -1.616 -5.395 5.276 1.00 57.59 85 ILE A CA 1
ATOM 656 C C . ILE A 1 85 ? -0.145 -5.288 5.679 1.00 57.59 85 ILE A C 1
ATOM 658 O O . ILE A 1 85 ? 0.363 -4.183 5.862 1.00 57.59 85 ILE A O 1
ATOM 662 N N . ARG A 1 86 ? 0.492 -6.450 5.838 1.00 50.91 86 ARG A N 1
ATOM 663 C CA . ARG A 1 86 ? 1.945 -6.627 5.780 1.00 50.91 86 ARG A CA 1
ATOM 664 C C . ARG A 1 86 ? 2.301 -7.223 4.428 1.00 50.91 86 ARG A C 1
ATOM 666 O O . ARG A 1 86 ? 1.457 -8.001 3.918 1.00 50.91 86 ARG A O 1
#

Radius of gyration: 14.03 Å; chains: 1; bounding box: 33×24×35 Å

pLDDT: mean 83.76, std 13.23, range [48.25, 97.19]

Organism: Neisseria gonorrhoeae (NCBI:txid485)

Foldseek 3Di:
DVVLVVVLLVVLCVPQVVVPVPPWDWDADPVRDTDTSSQVSSVVSCQVVVCVVPVAGEQEPPDDPVVNVVSCVVQVPPRRPYHYDD

Secondary structure (DSSP, 8-state):
-HHHHHHHHHHHIIIIIGGGTTTPPEEEPTTS-EEEHHHHHHHHHHHHHGGGTSSS-EEETTS-HHHHHHHHHHH-STT---EEE-

Sequence (86 aa):
MLHRLQKVVRHIAQTEIMPRFLNTPSRRKEDGSMLSEADIAAQTAFAAALPLLIDCPMLGEEMSRQEQSALWEQYSGEKGCGLSIR